Protein AF-A0A9E3B5K7-F1 (afdb_monomer_lite)

pLDDT: mean 92.22, std 10.53, range [47.31, 98.31]

Secondary structure (DSSP, 8-state):
-----TT-EETTEEEEEEEEE-SS-EEEEEEETTT--EEE-

Sequence (41 aa):
MTTERIGQRLGNYTIIQLLGQGGFAEVYLGEHIYLKSQAAV

Radius of gyration: 10.22 Å; chains: 1; bounding box: 28×14×23 Å

Structure (mmCIF, N/CA/C/O backbone):
data_AF-A0A9E3B5K7-F1
#
_entry.id   AF-A0A9E3B5K7-F1
#
loop_
_atom_site.group_PDB
_atom_site.id
_atom_site.type_symbol
_atom_site.label_atom_id
_atom_site.label_alt_id
_atom_site.label_comp_id
_atom_site.label_asym_id
_atom_site.label_entity_id
_atom_site.label_seq_id
_atom_site.pdbx_PDB_ins_code
_atom_site.Cartn_x
_atom_site.Cartn_y
_atom_site.Cartn_z
_atom_site.occupancy
_atom_site.B_iso_or_equiv
_atom_site.auth_seq_id
_atom_site.auth_comp_id
_atom_site.auth_asym_id
_atom_site.auth_atom_id
_atom_site.pdbx_PDB_model_num
ATOM 1 N N . MET A 1 1 ? 18.737 11.220 -6.997 1.00 47.31 1 MET A N 1
ATOM 2 C CA . MET A 1 1 ? 18.165 11.535 -5.673 1.00 47.31 1 MET A CA 1
ATOM 3 C C . MET A 1 1 ? 16.868 10.758 -5.571 1.00 47.31 1 MET A C 1
ATOM 5 O O . MET A 1 1 ? 15.922 11.102 -6.269 1.00 47.31 1 MET A O 1
ATOM 9 N N . THR A 1 2 ? 16.864 9.643 -4.844 1.00 57.38 2 THR A N 1
ATOM 10 C CA . THR A 1 2 ? 15.665 8.820 -4.640 1.00 57.38 2 THR A CA 1
ATOM 11 C C . THR A 1 2 ? 14.662 9.681 -3.887 1.00 57.38 2 THR A C 1
ATOM 13 O O . THR A 1 2 ? 14.986 10.217 -2.830 1.00 57.38 2 THR A O 1
ATOM 16 N N . THR A 1 3 ? 13.503 9.945 -4.482 1.00 67.44 3 THR A N 1
ATOM 17 C CA . THR A 1 3 ? 12.507 10.813 -3.849 1.00 67.44 3 THR A CA 1
ATOM 18 C C . THR A 1 3 ? 11.829 9.974 -2.776 1.00 67.44 3 THR A C 1
ATOM 20 O O . THR A 1 3 ? 10.922 9.211 -3.085 1.00 67.44 3 THR A O 1
ATOM 23 N N . GLU A 1 4 ? 12.308 10.036 -1.535 1.00 81.56 4 GLU A N 1
ATOM 24 C CA . GLU A 1 4 ? 11.723 9.264 -0.439 1.00 81.56 4 GLU A CA 1
ATOM 25 C C . GLU A 1 4 ? 10.273 9.709 -0.219 1.00 81.56 4 GLU A C 1
ATOM 27 O O . GLU A 1 4 ? 10.001 10.820 0.232 1.00 81.56 4 GLU A O 1
ATOM 32 N N . ARG A 1 5 ? 9.325 8.843 -0.591 1.00 89.94 5 ARG A N 1
ATOM 33 C CA . ARG A 1 5 ? 7.885 9.112 -0.45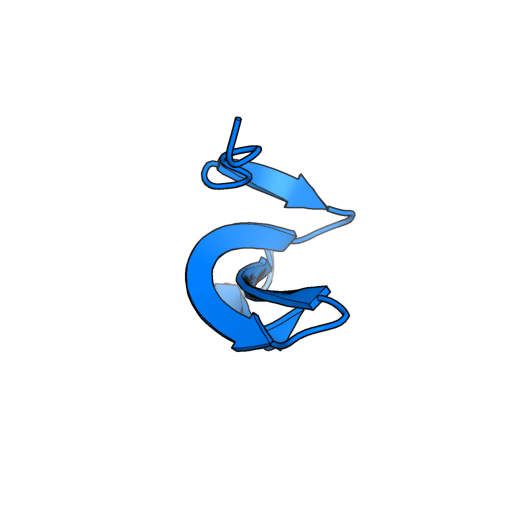6 1.00 89.94 5 ARG A CA 1
ATOM 34 C C . ARG A 1 5 ? 7.301 8.639 0.868 1.00 89.94 5 ARG A C 1
ATOM 36 O O . ARG A 1 5 ? 6.114 8.832 1.101 1.00 89.94 5 ARG A O 1
ATOM 43 N N . ILE A 1 6 ? 8.103 8.024 1.734 1.00 94.56 6 ILE A N 1
ATOM 44 C CA . ILE A 1 6 ? 7.651 7.514 3.033 1.00 94.56 6 ILE A CA 1
ATOM 45 C C . ILE A 1 6 ? 7.120 8.672 3.888 1.00 94.56 6 ILE A C 1
ATOM 47 O O . ILE A 1 6 ? 7.728 9.734 3.977 1.00 94.56 6 ILE A O 1
ATOM 51 N N . GLY A 1 7 ? 5.941 8.481 4.476 1.00 94.81 7 GLY A N 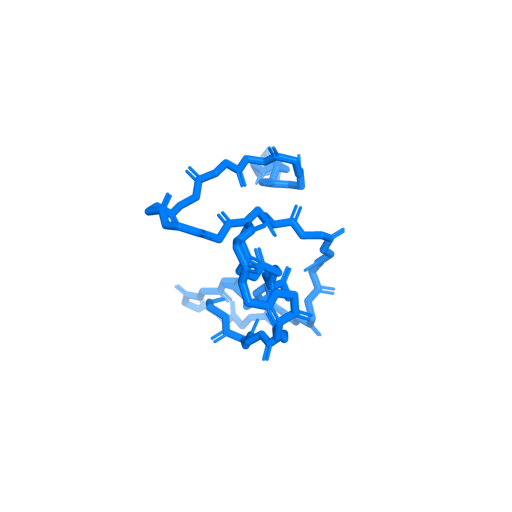1
ATOM 52 C CA . GLY A 1 7 ? 5.198 9.502 5.212 1.00 94.81 7 GLY A CA 1
ATOM 53 C C . GLY A 1 7 ? 4.372 10.446 4.332 1.00 94.81 7 GLY A C 1
ATOM 54 O O . GLY A 1 7 ? 3.514 11.159 4.853 1.00 94.81 7 GLY A O 1
ATOM 55 N N . GLN A 1 8 ? 4.561 10.443 3.007 1.00 95.88 8 GLN A N 1
ATOM 56 C CA . GLN A 1 8 ? 3.748 11.250 2.101 1.00 95.88 8 GLN A CA 1
ATOM 57 C C . GLN A 1 8 ? 2.329 10.679 2.004 1.00 95.88 8 GLN A C 1
ATOM 59 O O . GLN A 1 8 ? 2.125 9.464 1.963 1.00 95.88 8 GLN A O 1
ATOM 64 N N . ARG A 1 9 ? 1.335 11.570 1.929 1.00 95.31 9 ARG A N 1
ATOM 65 C CA . ARG A 1 9 ? -0.058 11.186 1.698 1.00 95.31 9 ARG A CA 1
ATOM 66 C C . ARG A 1 9 ? -0.408 11.276 0.216 1.00 95.31 9 ARG A C 1
ATOM 68 O O . ARG A 1 9 ? -0.301 12.349 -0.374 1.00 95.31 9 ARG A O 1
ATOM 75 N N . LEU A 1 10 ? -0.887 10.174 -0.351 1.00 93.12 10 LEU A N 1
ATOM 76 C CA . LEU A 1 10 ? -1.452 10.090 -1.696 1.00 93.12 10 LEU A CA 1
ATOM 77 C C . LEU A 1 10 ? -2.943 9.756 -1.579 1.00 93.12 10 LEU A C 1
ATOM 79 O O . LEU A 1 10 ? -3.331 8.644 -1.221 1.00 93.12 10 LEU A O 1
ATOM 83 N N . GLY A 1 11 ? -3.798 10.753 -1.816 1.00 95.19 11 GLY A N 1
ATOM 84 C CA . GLY A 1 11 ? -5.234 10.631 -1.557 1.00 95.19 11 GLY A CA 1
ATOM 85 C C . GLY A 1 11 ? -5.513 10.305 -0.085 1.00 95.19 11 GLY A C 1
ATOM 86 O O . GLY A 1 11 ? -5.144 11.076 0.802 1.00 95.19 11 GLY A O 1
ATOM 87 N N . ASN A 1 12 ? -6.143 9.153 0.164 1.00 97.12 12 ASN A N 1
ATOM 88 C CA . ASN A 1 12 ? -6.442 8.648 1.509 1.00 97.12 12 ASN A CA 1
ATOM 89 C C . ASN A 1 12 ? -5.397 7.659 2.046 1.00 97.12 12 ASN A C 1
ATOM 91 O O . ASN A 1 12 ? -5.644 7.045 3.081 1.00 97.12 12 ASN A O 1
ATOM 95 N N . TYR A 1 13 ? -4.254 7.494 1.379 1.00 97.50 13 TYR A N 1
ATOM 96 C CA . TYR A 1 13 ? -3.207 6.563 1.792 1.00 97.50 13 TYR A CA 1
ATOM 97 C C . TYR A 1 13 ? -1.956 7.298 2.257 1.00 97.50 13 TYR A C 1
ATOM 99 O O . TYR A 1 13 ? -1.493 8.219 1.586 1.00 97.50 13 TYR A O 1
ATOM 107 N N . THR A 1 14 ? -1.387 6.871 3.379 1.00 97.56 14 THR A N 1
ATOM 108 C CA . THR A 1 14 ? -0.046 7.283 3.813 1.00 97.56 14 THR A CA 1
ATOM 109 C C . THR A 1 14 ? 0.957 6.229 3.375 1.00 97.56 14 THR A C 1
ATOM 111 O O 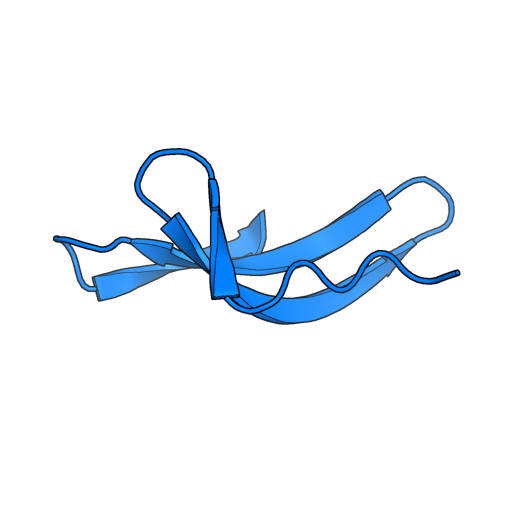. THR A 1 14 ? 0.772 5.053 3.680 1.00 97.56 14 THR A O 1
ATOM 114 N N . ILE A 1 15 ? 2.015 6.638 2.679 1.00 97.31 15 ILE A N 1
ATOM 115 C CA . ILE A 1 15 ? 3.092 5.745 2.246 1.00 97.31 15 ILE A CA 1
ATOM 116 C C . ILE A 1 15 ? 3.930 5.328 3.455 1.00 97.31 15 ILE A C 1
ATOM 118 O O . ILE A 1 15 ? 4.390 6.174 4.219 1.00 97.31 15 ILE A O 1
ATOM 122 N N . ILE A 1 16 ? 4.134 4.026 3.624 1.00 96.31 16 ILE A N 1
ATOM 123 C CA . ILE A 1 16 ? 4.752 3.436 4.816 1.00 96.31 16 ILE A CA 1
ATOM 124 C C . ILE A 1 16 ? 6.138 2.870 4.501 1.00 96.31 16 ILE A C 1
ATOM 126 O O . ILE A 1 16 ? 7.054 3.000 5.306 1.00 96.31 16 ILE A O 1
ATOM 130 N N . GLN A 1 17 ? 6.297 2.231 3.340 1.00 95.19 17 GLN A N 1
ATOM 131 C CA . GLN A 1 17 ? 7.557 1.606 2.927 1.00 95.19 17 GLN A CA 1
ATOM 132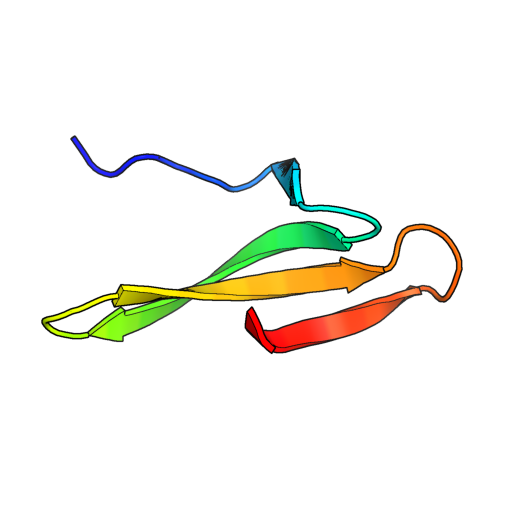 C C . GLN A 1 17 ? 7.600 1.371 1.415 1.00 95.19 17 GLN A C 1
ATOM 134 O O . GLN A 1 17 ? 6.558 1.267 0.771 1.00 95.19 17 GLN A O 1
ATOM 139 N N . LEU A 1 18 ? 8.805 1.259 0.854 1.00 95.25 18 LEU A N 1
ATOM 140 C CA . LEU A 1 18 ? 9.027 0.780 -0.512 1.00 95.25 18 LEU A CA 1
ATOM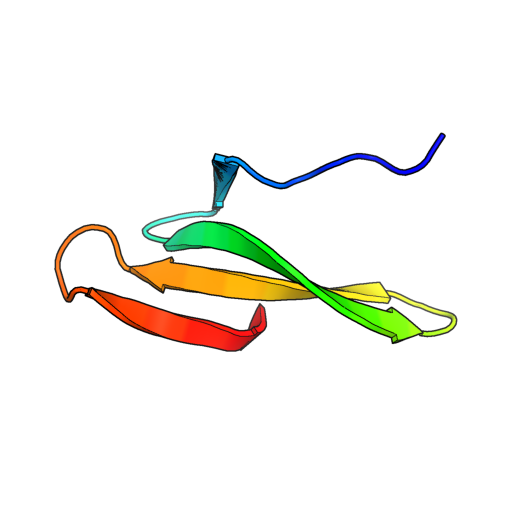 141 C C . LEU A 1 18 ? 8.885 -0.749 -0.540 1.00 95.25 18 LEU A C 1
ATOM 143 O O . LEU A 1 18 ? 9.521 -1.434 0.254 1.00 95.25 18 LEU A O 1
ATOM 147 N N . LEU A 1 19 ? 8.078 -1.277 -1.459 1.00 96.06 19 LEU A N 1
ATOM 148 C CA . LEU A 1 19 ? 7.925 -2.719 -1.683 1.00 96.06 19 LEU A CA 1
ATOM 149 C C . LEU A 1 19 ? 8.831 -3.229 -2.803 1.00 96.06 19 LEU A C 1
ATOM 151 O O . LEU A 1 19 ? 9.290 -4.367 -2.760 1.00 96.06 19 LEU A O 1
ATOM 155 N N . GLY A 1 20 ? 9.097 -2.398 -3.808 1.00 94.69 20 GLY A N 1
ATOM 156 C CA . GLY A 1 20 ? 9.981 -2.768 -4.902 1.00 94.69 20 GLY A CA 1
ATOM 157 C C . GLY A 1 20 ? 10.205 -1.633 -5.885 1.00 94.69 20 GLY A C 1
ATOM 158 O O . GLY A 1 20 ? 9.434 -0.680 -5.950 1.00 94.69 20 GLY A O 1
ATOM 159 N N . GLN A 1 21 ? 11.270 -1.751 -6.668 1.00 94.81 21 GLN A N 1
ATOM 160 C CA . GLN A 1 21 ? 11.624 -0.803 -7.715 1.00 94.81 21 GLN A CA 1
ATOM 161 C C . GLN A 1 21 ? 11.800 -1.561 -9.030 1.00 94.81 21 GLN A C 1
ATOM 163 O O . GLN A 1 21 ? 12.521 -2.555 -9.094 1.00 94.81 21 GLN A O 1
ATOM 168 N N . GLY A 1 22 ? 11.133 -1.088 -10.076 1.00 90.50 22 GLY A N 1
ATOM 169 C CA . GLY A 1 22 ? 11.298 -1.548 -11.449 1.00 90.50 22 GLY A CA 1
ATOM 170 C C . GLY A 1 22 ? 11.872 -0.450 -12.342 1.00 90.50 22 GLY A C 1
ATOM 171 O O . GLY A 1 22 ? 12.034 0.695 -11.928 1.00 90.50 22 GLY A O 1
ATOM 172 N N . GLY A 1 23 ? 12.140 -0.785 -13.606 1.00 92.62 23 GLY A N 1
ATOM 173 C CA . GLY A 1 23 ? 12.734 0.155 -14.570 1.00 92.62 23 GLY A CA 1
ATOM 174 C C . GLY A 1 23 ? 11.874 1.385 -14.892 1.00 92.62 23 GLY A C 1
ATOM 175 O O . GLY A 1 23 ? 12.394 2.365 -15.413 1.00 92.62 23 GLY A O 1
ATOM 176 N N . PHE A 1 24 ? 10.578 1.345 -14.570 1.00 89.50 24 PHE A N 1
ATOM 177 C CA . PHE A 1 24 ? 9.618 2.404 -14.894 1.00 89.50 24 PHE A CA 1
ATOM 178 C C . PHE A 1 24 ? 8.931 3.022 -13.672 1.00 89.50 24 PHE A C 1
ATOM 180 O O . PHE A 1 24 ? 8.328 4.084 -13.803 1.00 89.50 24 PHE A O 1
ATOM 187 N N . ALA A 1 25 ? 8.985 2.371 -12.506 1.00 91.56 25 ALA A N 1
ATOM 188 C CA . ALA A 1 25 ? 8.260 2.817 -11.322 1.00 91.56 25 ALA A CA 1
ATOM 189 C C . ALA A 1 25 ? 8.806 2.199 -10.029 1.00 91.56 25 ALA A C 1
ATOM 191 O O . ALA A 1 25 ? 9.401 1.121 -10.030 1.00 91.56 25 ALA A O 1
ATOM 192 N N . GLU A 1 26 ? 8.529 2.880 -8.925 1.00 93.88 26 GLU A N 1
ATOM 193 C CA . GLU A 1 26 ? 8.651 2.379 -7.559 1.00 93.88 26 GLU A CA 1
ATOM 194 C C . GLU A 1 26 ? 7.251 1.998 -7.065 1.00 93.88 26 GLU A C 1
ATOM 196 O O . GLU A 1 26 ? 6.297 2.730 -7.318 1.00 93.88 26 GLU A O 1
ATOM 201 N N . VAL A 1 27 ? 7.134 0.864 -6.379 1.00 94.81 27 VAL A N 1
ATOM 202 C CA . VAL A 1 27 ? 5.890 0.384 -5.768 1.00 94.81 27 VAL A CA 1
ATOM 203 C C . VAL A 1 27 ? 6.020 0.512 -4.262 1.00 94.81 27 VAL A C 1
ATOM 205 O O . VAL A 1 27 ? 6.981 0.007 -3.675 1.00 94.81 27 VAL A O 1
ATOM 208 N N . TYR A 1 28 ? 5.045 1.145 -3.624 1.00 96.50 28 TYR A N 1
ATOM 209 C CA . TYR A 1 28 ? 5.049 1.401 -2.191 1.00 96.50 28 TYR A CA 1
ATOM 210 C C . TYR A 1 28 ? 3.885 0.715 -1.484 1.00 96.50 28 TYR A C 1
ATOM 212 O O . TYR A 1 28 ? 2.808 0.532 -2.041 1.00 96.50 28 TYR A O 1
ATOM 220 N N . LEU A 1 29 ? 4.081 0.383 -0.211 1.00 97.50 29 LEU A N 1
ATOM 221 C CA . LEU A 1 29 ? 2.996 0.034 0.693 1.00 97.50 29 LEU A CA 1
ATOM 222 C C . LEU A 1 29 ? 2.385 1.325 1.233 1.00 97.50 29 LEU A C 1
ATOM 224 O O . LEU A 1 29 ? 3.094 2.140 1.828 1.00 97.50 29 LEU A O 1
ATOM 228 N N . GLY A 1 30 ? 1.079 1.485 1.071 1.00 97.56 30 GLY A N 1
ATOM 229 C CA . GLY A 1 30 ? 0.289 2.549 1.677 1.00 97.56 30 GLY A CA 1
ATOM 230 C C . GLY A 1 30 ? -0.720 2.007 2.690 1.00 97.56 30 GLY A C 1
ATOM 231 O O . GLY A 1 30 ? -1.256 0.917 2.508 1.00 97.56 30 GLY A O 1
ATOM 232 N N . GLU A 1 31 ? -1.027 2.778 3.733 1.00 98.31 31 GLU A N 1
ATOM 233 C CA . GLU A 1 31 ? -2.135 2.508 4.664 1.00 98.31 31 GLU A CA 1
ATOM 234 C C . GLU A 1 31 ? -3.253 3.522 4.450 1.00 98.31 31 GLU A C 1
ATOM 236 O O . GLU A 1 31 ? -3.016 4.732 4.492 1.00 98.31 31 GLU A O 1
ATOM 241 N N . HIS A 1 32 ? -4.483 3.038 4.270 1.00 98.12 32 HIS A N 1
ATOM 242 C CA . HIS A 1 32 ? -5.648 3.909 4.202 1.00 98.12 32 HIS A CA 1
ATOM 243 C C . HIS A 1 32 ? -5.905 4.551 5.572 1.00 98.12 32 HIS A C 1
ATOM 245 O O . HIS A 1 32 ? -6.172 3.853 6.551 1.00 98.12 32 HIS A O 1
ATOM 251 N N . ILE A 1 33 ? -5.925 5.883 5.645 1.00 97.12 33 ILE A N 1
ATOM 252 C CA . ILE A 1 33 ? -5.941 6.620 6.920 1.00 97.12 33 ILE A CA 1
ATOM 253 C C . ILE A 1 33 ? -7.144 6.282 7.817 1.00 97.12 33 ILE A C 1
ATOM 255 O O . ILE A 1 33 ? -6.987 6.227 9.036 1.00 97.12 33 ILE A O 1
ATOM 259 N N . TYR A 1 34 ? -8.313 6.016 7.219 1.00 97.38 34 TYR A N 1
ATOM 260 C CA . TYR A 1 34 ? -9.550 5.674 7.938 1.00 97.38 34 TYR A CA 1
ATOM 261 C C . TYR A 1 34 ? -9.773 4.168 8.132 1.00 97.38 34 TYR A C 1
ATOM 263 O O . TYR A 1 34 ? -10.138 3.739 9.219 1.00 97.38 34 TYR A O 1
ATOM 271 N N . LEU A 1 35 ? -9.567 3.366 7.083 1.00 97.50 35 LEU A N 1
ATOM 272 C CA . LEU A 1 35 ? -9.883 1.936 7.077 1.00 97.50 35 LEU A CA 1
ATOM 273 C C . LEU A 1 35 ? -8.757 1.073 7.649 1.00 97.50 35 LEU A C 1
ATOM 275 O O . LEU A 1 35 ? -8.989 -0.097 7.932 1.00 97.50 35 LEU A O 1
ATOM 279 N N . LYS A 1 36 ? -7.540 1.621 7.781 1.00 94.50 36 LYS A N 1
ATOM 280 C CA . LYS A 1 36 ? -6.337 0.904 8.240 1.00 94.50 36 LYS A CA 1
ATOM 281 C C . LYS A 1 36 ? -5.966 -0.322 7.399 1.00 94.50 36 LYS A C 1
ATOM 283 O O . LYS A 1 36 ? -5.088 -1.093 7.765 1.00 94.50 36 LYS A O 1
ATOM 288 N N . SER A 1 37 ? -6.595 -0.473 6.237 1.00 97.75 37 SER A N 1
ATOM 289 C CA . SER A 1 37 ? -6.239 -1.457 5.226 1.00 97.75 37 SER A CA 1
ATOM 290 C C . SER A 1 37 ? -4.970 -1.032 4.495 1.00 97.75 37 SER A C 1
ATOM 292 O O . SER A 1 37 ? -4.769 0.155 4.218 1.00 97.75 37 SER A O 1
ATOM 294 N N . GLN A 1 38 ? -4.151 -2.011 4.128 1.00 97.94 38 GLN A N 1
ATOM 295 C CA . GLN A 1 38 ? -2.923 -1.792 3.376 1.00 97.94 38 GLN A CA 1
ATOM 296 C C . GLN A 1 38 ? -3.127 -2.069 1.884 1.00 97.94 38 GLN A C 1
ATOM 298 O O . GLN A 1 38 ? -3.882 -2.969 1.516 1.00 97.94 38 GLN A O 1
ATOM 303 N N . ALA A 1 39 ? -2.450 -1.300 1.034 1.00 97.56 39 ALA A N 1
ATOM 304 C CA . ALA A 1 39 ? -2.473 -1.461 -0.416 1.0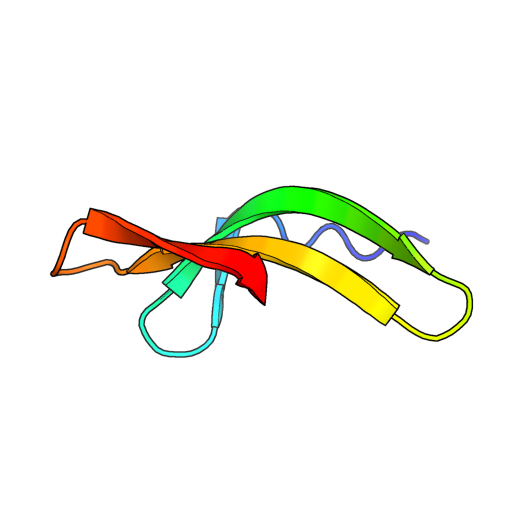0 97.56 39 ALA A CA 1
ATOM 305 C C . ALA A 1 39 ? -1.088 -1.203 -1.021 1.00 97.56 39 ALA A C 1
ATOM 307 O O . ALA A 1 39 ? -0.308 -0.424 -0.475 1.00 97.56 39 ALA A O 1
ATOM 308 N N . ALA A 1 40 ? -0.802 -1.843 -2.156 1.00 96.69 40 ALA A N 1
ATOM 309 C CA . ALA A 1 40 ? 0.343 -1.503 -2.994 1.00 96.69 40 ALA A CA 1
ATOM 310 C C . ALA A 1 40 ? -0.063 -0.392 -3.975 1.00 96.69 40 ALA A C 1
ATOM 312 O O . ALA A 1 40 ? -1.112 -0.500 -4.615 1.00 96.69 40 ALA A O 1
ATOM 313 N N . VAL A 1 41 ? 0.750 0.659 -4.063 1.00 89.38 41 VAL A N 1
ATOM 314 C CA . VAL A 1 41 ? 0.540 1.854 -4.901 1.00 89.38 41 VAL A CA 1
ATOM 315 C C . VAL A 1 41 ? 1.754 2.147 -5.759 1.00 89.38 41 VAL A C 1
ATOM 317 O O . VAL A 1 41 ? 2.884 1.906 -5.274 1.00 89.38 41 VAL A O 1
#

Foldseek 3Di:
DPPPQQQPDDPQWGFHAFPDDDPPDTWTWTARNPPRDIDID